Protein AF-A0A7C9CLM0-F1 (afdb_monomer)

Mean predicted aligned error: 12.64 Å

Organism: Opuntia streptacantha (NCBI:txid393608)

pLDDT: mean 77.75, std 23.69, range [23.61, 95.56]

InterPro domains:
  IPR060613 Probable acyl-activating enzyme 17/18-like, SAM domain [PF27750] (31-99)
  IPR060614 Probable acyl-activating enzyme 17/18-like [PTHR44378] (30-161)

Sequence (175 aa):
SYSVLTSPPPPSHTERGGDSVGKKKKMVGNKSINELTMEDLIEAGLNLEEAKTLFKAVSDIVGLCGGHPPEVWREVVARRLLRPDQPYSLHQLIYYSIYSAWDSTLRGPPLYWFPSPYESRHTNLGRIMETHGPRLLGKPYKDPISSFSLFQKFSAHNPEVSAPNTCFIITWANG

Secondary structure (DSSP, 8-state):
-----PPPPPP----------------S----TTT--HHHHHHTT--HHHHHHHHHHHHHHHHHHTT-HHHHHHHHHHTT-S-TTS-HHHHHHHHHHHTTT--HHHH-S-S--PPPHHHHHHSHHHHHHHHHHHHHH-TT---TTTTHHHHHHHHHH-HHHH-SSS-SSSGGG--

Nearest PDB structures (foldseek):
  7ohp-assembly1_b  TM=2.864E-01  e=8.485E+00  Saccharomyces cerevisiae S288C

Structure (mmCIF, N/CA/C/O backbone):
data_AF-A0A7C9CLM0-F1
#
_entry.id   AF-A0A7C9CLM0-F1
#
loop_
_atom_site.group_PDB
_atom_site.id
_atom_site.type_symbol
_atom_site.label_atom_id
_atom_site.label_alt_id
_atom_site.label_comp_id
_atom_site.label_asym_id
_atom_site.label_entity_id
_atom_site.label_seq_id
_atom_site.pdbx_PDB_ins_code
_atom_site.Cartn_x
_atom_site.Cartn_y
_atom_site.Cartn_z
_atom_site.occupancy
_atom_site.B_iso_or_equiv
_atom_site.auth_seq_id
_atom_site.auth_comp_id
_atom_site.auth_asym_id
_atom_site.auth_atom_id
_atom_site.pdbx_PDB_model_num
ATOM 1 N N . SER A 1 1 ? 37.087 -37.136 13.443 1.00 34.03 1 SER A N 1
ATOM 2 C CA . SER A 1 1 ? 37.636 -35.771 13.472 1.00 34.03 1 SER A CA 1
ATOM 3 C C . SER A 1 1 ? 36.864 -34.889 12.516 1.00 34.03 1 SER A C 1
ATOM 5 O O . SER A 1 1 ? 36.698 -35.300 11.379 1.00 34.03 1 SER A O 1
ATOM 7 N N . TYR A 1 2 ? 36.340 -33.785 13.063 1.00 23.61 2 TYR A N 1
ATOM 8 C CA . TYR A 1 2 ? 35.959 -32.470 12.506 1.00 23.61 2 TYR A CA 1
ATOM 9 C C . TYR A 1 2 ? 35.966 -32.299 10.964 1.00 23.61 2 TYR A C 1
ATOM 11 O O . TYR A 1 2 ? 36.877 -32.763 10.295 1.00 23.61 2 TYR A O 1
ATOM 19 N N . SER A 1 3 ? 35.003 -31.616 10.332 1.00 33.19 3 SER A N 1
ATOM 20 C CA . SER A 1 3 ? 34.541 -30.269 10.701 1.00 33.19 3 SER A CA 1
ATOM 21 C C . SER A 1 3 ? 33.150 -29.932 10.144 1.00 33.19 3 SER A C 1
ATOM 23 O O . SER A 1 3 ? 32.865 -30.148 8.970 1.00 33.19 3 SER A O 1
ATOM 25 N N . VAL A 1 4 ? 32.319 -29.334 10.999 1.00 35.56 4 VAL A N 1
ATOM 26 C CA . VAL A 1 4 ? 31.095 -28.605 10.644 1.00 35.56 4 VAL A CA 1
ATOM 27 C C . VAL A 1 4 ? 31.512 -27.288 9.985 1.00 35.56 4 VAL A C 1
ATOM 29 O O . VAL A 1 4 ? 32.240 -26.504 10.591 1.00 35.56 4 VAL A O 1
ATOM 32 N N . LEU A 1 5 ? 31.082 -27.051 8.745 1.00 34.41 5 LEU A N 1
ATOM 33 C CA . LEU A 1 5 ? 31.259 -25.771 8.058 1.00 34.41 5 LEU A CA 1
ATOM 34 C C . LEU A 1 5 ? 30.336 -24.734 8.709 1.00 34.41 5 LEU A C 1
ATOM 36 O O . LEU A 1 5 ? 29.135 -24.707 8.453 1.00 34.41 5 LEU A O 1
ATOM 40 N N . THR A 1 6 ? 30.890 -23.900 9.583 1.00 37.84 6 THR A N 1
ATOM 41 C CA . THR A 1 6 ? 30.206 -22.715 10.103 1.00 37.84 6 THR A CA 1
ATOM 42 C C . THR A 1 6 ? 30.288 -21.600 9.068 1.00 37.84 6 THR A C 1
ATOM 44 O O . THR A 1 6 ? 31.385 -21.180 8.698 1.00 37.84 6 THR A O 1
ATOM 47 N N . SER A 1 7 ? 29.135 -21.120 8.606 1.00 36.78 7 SER A N 1
ATOM 48 C CA . SER A 1 7 ? 29.035 -19.936 7.751 1.00 36.78 7 SER A CA 1
ATOM 49 C C . SER A 1 7 ? 29.647 -18.705 8.437 1.00 36.78 7 SER A C 1
ATOM 51 O O . SER A 1 7 ? 29.472 -18.540 9.648 1.00 36.78 7 SER A O 1
ATOM 53 N N . PRO A 1 8 ? 30.342 -17.823 7.699 1.00 40.53 8 PRO A N 1
ATOM 54 C CA . PRO A 1 8 ? 30.880 -16.594 8.265 1.00 40.53 8 PRO A CA 1
ATOM 55 C C . PRO A 1 8 ? 29.749 -15.607 8.619 1.00 40.53 8 PRO A C 1
ATOM 57 O O . PRO A 1 8 ? 28.731 -15.567 7.920 1.00 40.53 8 PRO A O 1
ATOM 60 N N . PRO A 1 9 ? 29.908 -14.800 9.684 1.00 41.97 9 PRO A N 1
ATOM 61 C CA . PRO A 1 9 ? 28.945 -13.764 10.037 1.00 41.97 9 PRO A CA 1
ATOM 62 C C . PRO A 1 9 ? 28.923 -12.638 8.985 1.00 41.97 9 PRO A C 1
ATOM 64 O O . PRO A 1 9 ? 29.940 -12.384 8.332 1.00 41.97 9 PRO A O 1
ATOM 67 N N . PRO A 1 10 ? 27.780 -11.946 8.818 1.00 39.91 10 PRO A N 1
ATOM 68 C CA . PRO A 1 10 ? 27.652 -10.857 7.857 1.00 39.91 10 PRO A CA 1
ATOM 69 C C . PRO A 1 10 ? 28.567 -9.673 8.221 1.00 39.91 10 PRO A C 1
ATOM 71 O O . PRO A 1 10 ? 28.786 -9.405 9.406 1.00 39.91 10 PRO A O 1
ATOM 74 N N . PRO A 1 11 ? 29.103 -8.949 7.222 1.00 35.28 11 PRO A N 1
ATOM 75 C CA . PRO A 1 11 ? 30.023 -7.844 7.455 1.00 35.28 11 PRO A CA 1
ATOM 76 C C . PRO A 1 11 ? 29.337 -6.672 8.167 1.00 35.28 11 PRO A C 1
ATOM 78 O O . PRO A 1 11 ? 28.232 -6.254 7.821 1.00 35.28 11 PRO A O 1
ATOM 81 N N . SER A 1 12 ? 30.034 -6.117 9.158 1.00 33.91 12 SER A N 1
ATOM 82 C CA . SER A 1 12 ? 29.667 -4.893 9.861 1.00 33.91 12 SER A CA 1
ATOM 83 C C . SER A 1 12 ? 29.811 -3.682 8.935 1.00 33.91 12 SER A C 1
ATOM 85 O O . SER A 1 12 ? 30.908 -3.312 8.514 1.00 33.91 12 SER A O 1
ATOM 87 N N . HIS A 1 13 ? 28.690 -3.038 8.612 1.00 34.22 13 HIS A N 1
ATOM 88 C CA . HIS A 1 13 ? 28.691 -1.796 7.848 1.00 34.22 13 HIS A CA 1
ATOM 89 C C . HIS A 1 13 ? 29.208 -0.644 8.718 1.00 34.22 13 HIS A C 1
ATOM 91 O O . HIS A 1 13 ? 28.510 -0.121 9.581 1.00 34.22 13 HIS A O 1
ATOM 97 N N . THR A 1 14 ? 30.454 -0.245 8.471 1.00 29.94 14 THR A N 1
ATOM 98 C CA . THR A 1 14 ? 30.964 1.082 8.819 1.00 29.94 14 THR A CA 1
ATOM 99 C C . THR A 1 14 ? 30.450 2.064 7.767 1.00 29.94 14 THR A C 1
ATOM 101 O O . THR A 1 14 ? 30.875 2.031 6.612 1.00 29.94 14 THR A O 1
ATOM 104 N N . GLU A 1 15 ? 29.499 2.915 8.151 1.00 28.53 15 GLU A N 1
ATOM 105 C CA . GLU A 1 15 ? 29.009 4.009 7.313 1.00 28.53 15 GLU A CA 1
ATOM 106 C C . GLU A 1 15 ? 30.138 5.019 7.071 1.00 28.53 15 GLU A C 1
ATOM 108 O O . GLU A 1 15 ? 30.668 5.633 7.997 1.00 28.53 15 GLU A O 1
ATOM 113 N N . ARG A 1 16 ? 30.523 5.187 5.803 1.00 28.77 16 ARG A N 1
ATOM 114 C CA . ARG A 1 16 ? 31.371 6.286 5.341 1.00 28.77 16 ARG A CA 1
ATOM 115 C C . ARG A 1 16 ? 30.484 7.214 4.521 1.00 28.77 16 ARG A C 1
ATOM 117 O O . ARG A 1 16 ? 29.888 6.786 3.536 1.00 28.77 16 ARG A O 1
ATOM 124 N N . GLY A 1 17 ? 30.362 8.448 5.003 1.00 29.42 17 GLY A N 1
ATOM 125 C CA . GLY A 1 17 ? 29.445 9.459 4.497 1.00 29.42 17 GLY A CA 1
ATOM 126 C C . GLY A 1 17 ? 29.641 9.798 3.022 1.00 29.42 17 GLY A C 1
ATOM 127 O O . GLY A 1 17 ? 30.760 9.889 2.519 1.00 29.42 17 GLY A O 1
ATOM 128 N N . GLY A 1 18 ? 28.510 10.022 2.363 1.00 28.55 18 GLY A N 1
ATOM 129 C CA . GLY A 1 18 ? 28.398 10.632 1.051 1.00 28.55 18 GLY A CA 1
ATOM 130 C C . GLY A 1 18 ? 27.072 11.374 1.003 1.00 28.55 18 GLY A C 1
ATOM 131 O O . GLY A 1 18 ? 26.015 10.755 0.901 1.00 28.55 18 GLY A O 1
ATOM 132 N N . ASP A 1 19 ? 27.142 12.696 1.144 1.00 33.06 19 ASP A N 1
ATOM 133 C CA . ASP A 1 19 ? 26.005 13.599 1.048 1.00 33.06 19 ASP A CA 1
ATOM 134 C C . ASP A 1 19 ? 25.324 13.460 -0.314 1.00 33.06 19 ASP A C 1
ATOM 136 O O . ASP A 1 19 ? 25.902 13.681 -1.377 1.00 33.06 19 ASP A O 1
ATOM 140 N N . SER A 1 20 ? 24.047 13.111 -0.278 1.00 34.03 20 SER A N 1
ATOM 141 C CA . SER A 1 20 ? 23.125 13.316 -1.383 1.00 34.03 20 SER A CA 1
ATOM 142 C C . SER A 1 20 ? 21.787 13.681 -0.773 1.00 34.03 20 SER A C 1
ATOM 144 O O . SER A 1 20 ? 21.032 12.829 -0.303 1.00 34.03 20 SER A O 1
ATOM 146 N N . VAL A 1 21 ? 21.518 14.987 -0.756 1.00 36.25 21 VAL A N 1
ATOM 147 C CA . VAL A 1 21 ? 20.231 15.591 -0.406 1.00 36.25 21 VAL A CA 1
ATOM 148 C C . VAL A 1 21 ? 19.216 15.202 -1.486 1.00 36.25 21 VAL A C 1
ATOM 150 O O . VAL A 1 21 ? 18.835 15.976 -2.358 1.00 36.25 21 VAL A O 1
ATOM 153 N N . GLY A 1 2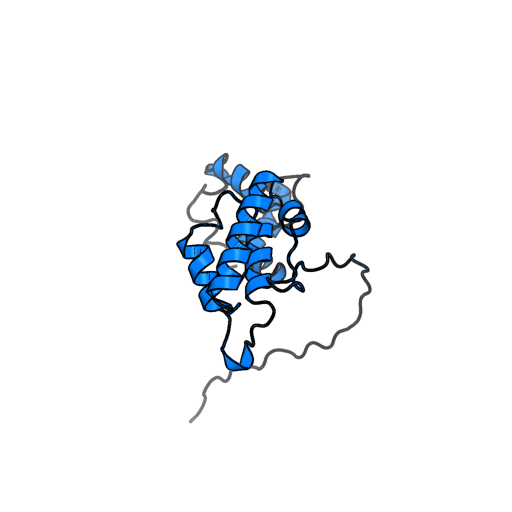2 ? 18.788 1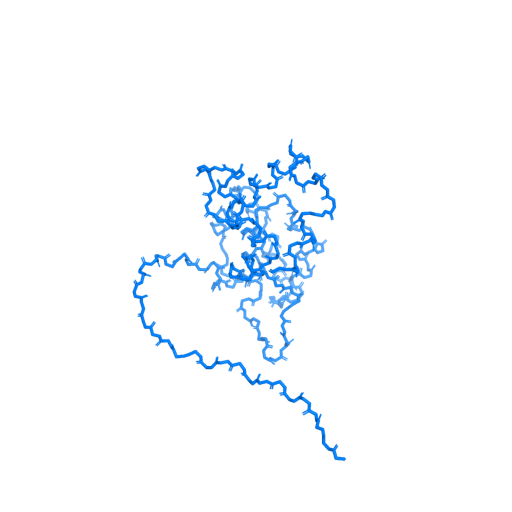3.944 -1.451 1.00 30.42 22 GLY A N 1
ATOM 154 C CA . GLY A 1 22 ? 17.556 13.492 -2.067 1.00 30.42 22 GLY A CA 1
ATOM 155 C C . GLY A 1 22 ? 16.430 13.832 -1.106 1.00 30.42 22 GLY A C 1
ATOM 156 O O . GLY A 1 22 ? 16.401 13.325 0.015 1.00 30.42 22 GLY A O 1
ATOM 157 N N . LYS A 1 23 ? 15.511 14.710 -1.522 1.00 28.25 23 LYS A N 1
ATOM 158 C CA . LYS A 1 23 ? 14.246 14.957 -0.816 1.00 28.25 23 LYS A CA 1
ATOM 159 C C . LYS A 1 23 ? 13.653 13.607 -0.402 1.00 28.25 23 LYS A C 1
ATOM 161 O O . LYS A 1 23 ? 13.213 12.845 -1.262 1.00 28.25 23 LYS A O 1
ATOM 166 N N . LYS A 1 24 ? 13.658 13.307 0.902 1.00 27.27 24 LYS A N 1
ATOM 167 C CA . LYS A 1 24 ? 12.980 12.134 1.458 1.00 27.27 24 LYS A CA 1
ATOM 168 C C . LYS A 1 24 ? 11.515 12.249 1.057 1.00 27.27 24 LYS A C 1
ATOM 170 O O . LYS A 1 24 ? 10.790 13.084 1.594 1.00 27.27 24 LYS A O 1
ATOM 175 N N . LYS A 1 25 ? 11.082 11.447 0.083 1.00 37.25 25 LYS A N 1
ATOM 176 C CA . LYS A 1 25 ? 9.660 11.236 -0.171 1.00 37.25 25 LYS A CA 1
ATOM 177 C C . LYS A 1 25 ? 9.126 10.617 1.118 1.00 37.25 25 LYS A C 1
ATOM 179 O O . LYS A 1 25 ? 9.502 9.499 1.459 1.00 37.25 25 LYS A O 1
ATOM 184 N N . LYS A 1 26 ? 8.407 11.423 1.901 1.00 32.53 26 LYS A N 1
ATOM 185 C CA . LYS A 1 26 ? 7.866 11.062 3.212 1.00 32.53 26 LYS A CA 1
ATOM 186 C C . LYS A 1 26 ? 7.131 9.735 3.038 1.00 32.53 26 LYS A C 1
ATOM 188 O O . LYS A 1 26 ? 6.209 9.662 2.230 1.00 32.53 26 LYS A O 1
ATOM 193 N N . MET A 1 27 ? 7.594 8.681 3.712 1.00 40.66 27 MET A N 1
ATOM 194 C CA . MET A 1 27 ? 6.829 7.441 3.762 1.00 40.66 27 MET A CA 1
ATOM 195 C C . MET A 1 27 ? 5.467 7.793 4.362 1.00 40.66 27 MET A C 1
ATOM 197 O O . MET A 1 27 ? 5.385 8.351 5.456 1.00 40.66 27 MET A O 1
ATOM 201 N N . VAL A 1 28 ? 4.416 7.547 3.587 1.00 50.41 28 VAL A N 1
ATOM 202 C CA . VAL A 1 28 ? 3.020 7.625 4.012 1.00 50.41 28 VAL A CA 1
ATOM 203 C C . VAL A 1 28 ? 2.827 6.500 5.029 1.00 50.41 28 VAL A C 1
ATOM 205 O O . VAL A 1 28 ? 2.550 5.369 4.652 1.00 50.41 28 VAL A O 1
ATOM 208 N N . GLY A 1 29 ? 3.136 6.755 6.300 1.00 52.75 29 GLY A N 1
ATOM 209 C CA . GLY A 1 29 ? 3.242 5.659 7.268 1.00 52.75 29 GLY A CA 1
ATOM 210 C C . GLY A 1 29 ? 3.304 6.055 8.736 1.00 52.75 29 GLY A C 1
ATOM 211 O O . GLY A 1 29 ? 3.857 5.296 9.517 1.00 52.75 29 GLY A O 1
ATOM 212 N N . ASN A 1 30 ? 2.754 7.212 9.122 1.00 64.81 30 ASN A N 1
ATOM 213 C CA . ASN A 1 30 ? 2.693 7.609 10.538 1.00 64.81 30 ASN A CA 1
ATOM 214 C C . ASN A 1 30 ? 1.271 7.835 11.065 1.00 64.81 30 ASN A C 1
ATOM 216 O O . ASN A 1 30 ? 1.124 8.142 12.241 1.00 64.81 30 ASN A O 1
ATOM 220 N N . LYS A 1 31 ? 0.239 7.735 10.221 1.00 85.50 31 LYS A N 1
ATOM 221 C CA . LYS A 1 31 ? -1.144 7.959 10.652 1.00 85.50 31 LYS A CA 1
ATOM 222 C C . LYS A 1 31 ? -1.774 6.639 11.041 1.00 85.50 31 LYS A C 1
ATOM 224 O O . LYS A 1 31 ? -1.798 5.714 10.226 1.00 85.50 31 LYS A O 1
ATOM 229 N N . SER A 1 32 ? -2.297 6.568 12.255 1.00 90.12 32 SER A N 1
ATOM 230 C CA . SER A 1 32 ? -3.173 5.473 12.653 1.00 90.12 32 SER A CA 1
ATOM 231 C C . SER A 1 32 ? -4.483 5.511 11.872 1.00 90.12 32 SER A C 1
ATOM 233 O O . SER A 1 32 ? -4.876 6.543 11.329 1.00 90.12 32 SER A O 1
ATOM 235 N N . ILE A 1 33 ? -5.192 4.385 11.837 1.00 90.00 33 ILE A N 1
ATOM 236 C CA . ILE A 1 33 ? -6.505 4.275 11.188 1.00 90.00 33 ILE A CA 1
ATOM 237 C C . ILE A 1 33 ? -7.524 5.306 11.710 1.00 90.00 33 ILE A C 1
ATOM 239 O O . ILE A 1 33 ? -8.416 5.704 10.970 1.00 90.00 33 ILE A O 1
ATOM 243 N N . ASN A 1 34 ? -7.357 5.780 12.951 1.00 88.56 34 ASN A N 1
ATOM 244 C CA . ASN A 1 34 ? -8.205 6.802 13.573 1.00 88.56 34 ASN A CA 1
ATOM 245 C C . ASN A 1 34 ? -7.855 8.236 13.142 1.00 88.56 34 ASN A C 1
ATOM 247 O O . ASN A 1 34 ? -8.660 9.143 13.321 1.00 88.56 34 ASN A O 1
ATOM 251 N N . GLU A 1 35 ? -6.654 8.450 12.606 1.00 90.94 35 GLU A N 1
ATOM 252 C CA . GLU A 1 35 ? -6.143 9.758 12.171 1.00 90.94 35 GLU A CA 1
ATOM 253 C C . GLU A 1 35 ? -6.207 9.937 10.650 1.00 90.94 35 GLU A C 1
ATOM 255 O O . GLU A 1 35 ? -5.799 10.980 10.132 1.00 90.94 35 GLU A O 1
ATOM 260 N N . LEU A 1 36 ? -6.669 8.916 9.923 1.00 90.69 36 LEU A N 1
ATOM 261 C CA . LEU A 1 36 ? -6.896 9.027 8.491 1.00 90.69 36 LEU A CA 1
ATOM 262 C C . LEU A 1 36 ? -7.984 10.055 8.209 1.00 90.69 36 LEU A C 1
ATOM 264 O O . LEU A 1 36 ? -9.000 10.109 8.900 1.00 90.69 36 LEU A O 1
ATOM 268 N N . THR A 1 37 ? -7.786 10.842 7.158 1.00 93.19 37 THR A N 1
ATOM 269 C CA . THR A 1 37 ? -8.793 11.780 6.658 1.00 93.19 37 THR A CA 1
ATOM 270 C C . THR A 1 37 ? -9.204 11.430 5.230 1.00 93.19 37 THR A C 1
ATOM 272 O O . THR A 1 37 ? -8.581 10.600 4.563 1.00 93.19 37 THR A O 1
ATOM 275 N N . MET A 1 38 ? -10.273 12.059 4.732 1.00 93.69 38 MET A N 1
ATOM 276 C CA . MET A 1 38 ? -10.694 11.874 3.338 1.00 93.69 38 MET A CA 1
ATOM 277 C C . MET A 1 38 ? -9.630 12.374 2.355 1.00 93.69 38 MET A C 1
ATOM 279 O O . MET A 1 38 ? -9.458 11.788 1.288 1.00 93.69 38 MET A O 1
ATOM 283 N N . GLU A 1 39 ? -8.889 13.420 2.718 1.00 94.06 39 GLU A N 1
ATOM 284 C CA . GLU A 1 39 ? -7.812 13.986 1.905 1.00 94.06 39 GLU A CA 1
ATOM 285 C C . GLU A 1 39 ? -6.683 12.976 1.689 1.00 94.06 39 GLU A C 1
ATOM 287 O O . GLU A 1 39 ? -6.182 12.878 0.573 1.00 94.06 39 GLU A O 1
ATOM 292 N N . ASP A 1 40 ? -6.344 12.167 2.701 1.00 94.19 40 ASP A N 1
ATOM 293 C CA . ASP A 1 40 ? -5.340 11.102 2.563 1.00 94.19 40 ASP A CA 1
ATOM 294 C C . ASP A 1 40 ? -5.769 10.051 1.527 1.00 94.19 40 ASP A C 1
ATOM 296 O O . ASP A 1 40 ? -4.953 9.563 0.745 1.00 94.19 40 ASP A O 1
ATOM 300 N N . LEU A 1 41 ? -7.063 9.712 1.491 1.00 94.25 41 LEU A N 1
ATOM 301 C CA . LEU A 1 41 ? -7.619 8.757 0.527 1.00 94.25 41 LEU A CA 1
ATOM 302 C C . LEU A 1 41 ? -7.639 9.327 -0.897 1.00 94.25 41 LEU A C 1
ATOM 304 O O . LEU A 1 41 ? -7.370 8.603 -1.858 1.00 94.25 41 LEU A O 1
ATOM 308 N N . ILE A 1 42 ? -7.933 10.622 -1.033 1.00 95.25 42 ILE A N 1
ATOM 309 C CA . ILE A 1 42 ? -7.887 11.328 -2.319 1.00 95.25 42 ILE A CA 1
ATOM 310 C C . ILE A 1 42 ? -6.439 11.423 -2.815 1.00 95.25 42 ILE A C 1
ATOM 312 O O . ILE A 1 42 ? -6.168 11.119 -3.976 1.00 95.25 42 ILE A O 1
ATOM 316 N N . GLU A 1 43 ? -5.486 11.762 -1.942 1.00 94.19 43 GLU A N 1
ATOM 317 C CA . GLU A 1 43 ? -4.054 11.779 -2.270 1.00 94.19 43 GLU A CA 1
ATOM 318 C C . GLU A 1 43 ? -3.541 10.380 -2.645 1.00 94.19 43 GLU A C 1
ATOM 320 O O . GLU A 1 43 ? -2.698 10.237 -3.534 1.00 94.19 43 GLU A O 1
ATOM 325 N N . ALA A 1 44 ? -4.102 9.329 -2.040 1.00 93.25 44 ALA A N 1
ATOM 326 C CA . ALA A 1 44 ? -3.817 7.946 -2.404 1.00 93.25 44 ALA A CA 1
ATOM 327 C C . ALA A 1 44 ? -4.397 7.525 -3.768 1.00 93.25 44 ALA A C 1
ATOM 329 O O . ALA A 1 44 ? -4.076 6.427 -4.235 1.00 93.25 44 ALA A O 1
ATOM 330 N N . GLY A 1 45 ? -5.183 8.387 -4.422 1.00 92.31 45 GLY A N 1
ATOM 331 C CA . GLY A 1 45 ? -5.642 8.235 -5.802 1.00 92.31 45 GLY A CA 1
ATOM 332 C C . GLY A 1 45 ? -7.124 7.899 -5.964 1.00 92.31 45 GLY A C 1
ATOM 333 O O . GLY A 1 45 ? -7.524 7.531 -7.068 1.00 92.31 45 GLY A O 1
ATOM 334 N N . LEU A 1 46 ? -7.936 8.003 -4.907 1.00 94.38 46 LEU A N 1
ATOM 335 C CA . LEU A 1 46 ? -9.390 7.880 -5.028 1.00 94.38 46 LEU A CA 1
ATOM 336 C C . LEU A 1 46 ? -10.040 9.188 -5.480 1.00 94.38 46 LEU A C 1
ATOM 338 O O . LEU A 1 46 ? -9.568 10.285 -5.183 1.00 94.38 46 LEU A O 1
ATOM 342 N N . ASN A 1 47 ? -11.182 9.072 -6.155 1.00 95.06 47 ASN A N 1
ATOM 343 C CA . ASN A 1 47 ? -12.057 10.223 -6.349 1.00 95.06 47 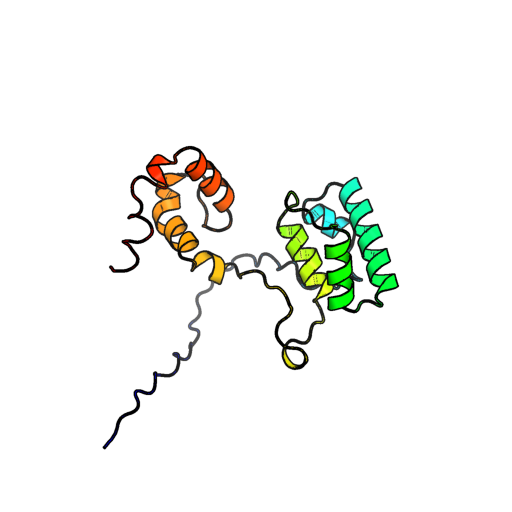ASN A CA 1
ATOM 344 C C . ASN A 1 47 ? -12.857 10.530 -5.069 1.00 95.06 47 ASN A C 1
ATOM 346 O O . ASN A 1 47 ? -12.918 9.722 -4.144 1.00 95.06 47 ASN A O 1
ATOM 350 N N . LEU A 1 48 ? -13.493 11.701 -5.028 1.00 94.81 48 LEU A N 1
ATOM 351 C CA . LEU A 1 48 ? -14.191 12.192 -3.840 1.00 94.81 48 LEU A CA 1
ATOM 352 C C . LEU A 1 48 ? -15.301 11.248 -3.338 1.00 94.81 48 LEU A C 1
ATOM 354 O O . LEU A 1 48 ? -15.432 11.050 -2.133 1.00 94.81 48 LEU A O 1
ATOM 358 N N . GLU A 1 49 ? -16.098 10.664 -4.233 1.00 95.06 49 GLU A N 1
ATOM 359 C CA . GLU A 1 49 ? -17.227 9.806 -3.846 1.00 95.06 49 GLU A CA 1
ATOM 360 C C . GLU A 1 49 ? -16.764 8.423 -3.376 1.00 95.06 49 GLU A C 1
ATOM 362 O O . GLU A 1 49 ? -17.270 7.889 -2.381 1.00 95.06 49 GLU A O 1
ATOM 367 N N . GLU A 1 50 ? -15.744 7.865 -4.030 1.00 94.50 50 GLU A N 1
ATOM 368 C CA . GLU A 1 50 ? -15.088 6.638 -3.573 1.00 94.50 50 GLU A CA 1
ATOM 369 C C . GLU A 1 50 ? -14.410 6.841 -2.215 1.00 94.50 50 GLU A C 1
ATOM 371 O O . GLU A 1 50 ? -14.583 6.012 -1.320 1.00 94.50 50 GLU A O 1
ATOM 376 N N . ALA A 1 51 ? -13.701 7.959 -2.032 1.00 95.44 51 ALA A N 1
ATOM 377 C CA . ALA A 1 51 ? -13.047 8.306 -0.775 1.00 95.44 51 ALA A CA 1
ATOM 378 C C . ALA A 1 51 ? -14.060 8.430 0.370 1.00 95.44 51 ALA A C 1
ATOM 380 O O . ALA A 1 51 ? -13.858 7.825 1.419 1.00 95.44 51 ALA A O 1
ATOM 381 N N . LYS A 1 52 ? -15.186 9.129 0.165 1.00 95.38 52 LYS A N 1
ATOM 382 C CA . LYS A 1 52 ? -16.272 9.229 1.159 1.00 95.38 52 LYS A CA 1
ATOM 383 C C . LYS A 1 52 ? -16.839 7.862 1.538 1.00 95.38 52 LYS A C 1
ATOM 385 O O . LYS A 1 52 ? -17.020 7.572 2.720 1.00 95.38 52 LYS A O 1
ATOM 390 N N . THR A 1 53 ? -17.125 7.030 0.536 1.00 95.44 53 THR A N 1
ATOM 391 C CA . THR A 1 53 ? -17.718 5.701 0.741 1.00 95.44 53 THR A CA 1
ATOM 392 C C . THR A 1 53 ? -16.774 4.799 1.529 1.00 95.44 53 THR A C 1
ATOM 394 O O . THR A 1 53 ? -17.187 4.175 2.508 1.00 95.44 53 THR A O 1
ATOM 397 N N . LEU A 1 54 ? -15.497 4.767 1.138 1.00 94.81 54 LEU A N 1
ATOM 398 C CA . LEU A 1 54 ? -14.478 3.976 1.816 1.00 94.81 54 LEU A CA 1
ATOM 399 C C . LEU A 1 54 ? -14.219 4.492 3.234 1.00 94.81 54 LEU A C 1
ATOM 401 O O . LEU A 1 54 ? -14.182 3.690 4.163 1.00 94.81 54 LEU A O 1
ATOM 405 N N . PHE A 1 55 ? -14.087 5.809 3.408 1.00 95.38 55 PHE A N 1
ATOM 406 C CA . PHE A 1 55 ? -13.850 6.434 4.707 1.00 95.38 55 PHE A CA 1
ATOM 407 C C . PHE A 1 55 ? -14.928 6.040 5.715 1.00 95.38 55 PHE A C 1
ATOM 409 O O . PHE A 1 55 ? -14.612 5.505 6.774 1.00 95.38 55 PHE A O 1
ATOM 416 N N . LYS A 1 56 ? -16.204 6.202 5.341 1.00 95.38 56 LYS A N 1
ATOM 417 C CA . LYS A 1 56 ? -17.335 5.812 6.187 1.00 95.38 56 LYS A CA 1
ATOM 418 C C . LYS A 1 56 ? -17.287 4.326 6.547 1.00 95.38 56 LYS A C 1
ATOM 420 O O . LYS A 1 56 ? -17.387 3.981 7.719 1.00 95.38 56 LYS A O 1
ATOM 425 N N . ALA A 1 57 ? -17.091 3.452 5.557 1.00 95.56 57 ALA A N 1
ATOM 426 C CA . ALA A 1 57 ? -17.045 2.011 5.790 1.00 95.56 57 ALA A CA 1
ATOM 427 C C . ALA A 1 57 ? -15.903 1.606 6.738 1.00 95.56 57 ALA A C 1
ATOM 429 O O . ALA A 1 57 ? -16.088 0.736 7.587 1.00 95.56 57 ALA A O 1
ATOM 430 N N . VAL A 1 58 ? -14.736 2.243 6.616 1.00 93.94 58 VAL A N 1
ATOM 431 C CA . VAL A 1 58 ? -13.591 2.011 7.504 1.00 93.94 58 VAL A CA 1
ATOM 432 C C . VAL A 1 58 ? -13.882 2.523 8.914 1.00 93.94 58 VAL A C 1
ATOM 434 O O . VAL A 1 58 ? -13.658 1.780 9.867 1.00 93.94 58 VAL A O 1
ATOM 437 N N . SER A 1 59 ? -14.435 3.729 9.072 1.00 93.44 59 SER A N 1
ATOM 438 C CA . SER A 1 59 ? -14.827 4.260 10.385 1.00 93.44 59 SER A CA 1
ATOM 439 C C . SER A 1 59 ? -15.845 3.359 11.092 1.00 93.44 59 SER A C 1
ATOM 441 O O . SER A 1 59 ? -15.688 3.074 12.279 1.00 93.44 59 SER A O 1
ATOM 443 N N . ASP A 1 60 ? -16.836 2.846 10.357 1.00 94.94 60 ASP A N 1
ATOM 444 C CA . ASP A 1 60 ? -17.843 1.922 10.888 1.00 94.94 60 ASP A CA 1
ATOM 445 C C . ASP A 1 60 ? -17.201 0.608 11.376 1.00 94.94 60 ASP A C 1
ATOM 447 O O . ASP A 1 60 ? -17.537 0.102 12.449 1.00 94.94 60 ASP A O 1
ATOM 451 N N . ILE A 1 61 ? -16.241 0.057 10.621 1.00 95.19 61 ILE A N 1
ATOM 452 C CA . ILE A 1 61 ? -15.500 -1.155 11.011 1.00 95.19 61 ILE A CA 1
ATOM 453 C C . ILE A 1 61 ? -14.638 -0.903 12.248 1.00 95.19 61 ILE A C 1
ATOM 455 O O . ILE A 1 61 ? -14.623 -1.730 13.158 1.00 95.19 61 ILE A O 1
ATOM 459 N N . VAL A 1 62 ? -13.919 0.219 12.303 1.00 93.69 62 VAL A N 1
ATOM 460 C CA . VAL A 1 62 ? -13.076 0.562 13.459 1.00 93.69 62 VAL A CA 1
ATOM 461 C C . VAL A 1 62 ? -13.934 0.682 14.718 1.00 93.69 62 VAL A C 1
ATOM 463 O O . VAL A 1 62 ? -13.560 0.120 15.749 1.00 93.69 62 VAL A O 1
ATOM 466 N N . GLY A 1 63 ? -15.106 1.319 14.618 1.00 92.50 63 GLY A N 1
ATOM 467 C CA . GLY A 1 63 ? -16.079 1.395 15.708 1.00 92.50 63 GLY A CA 1
ATOM 468 C C . GLY A 1 63 ? -16.590 0.022 16.159 1.00 92.50 63 GLY A C 1
ATOM 469 O O . GLY A 1 63 ? -16.688 -0.227 17.357 1.00 92.50 63 GLY A O 1
ATOM 470 N N . LEU A 1 64 ? -16.854 -0.894 15.219 1.00 91.88 64 LEU A N 1
ATOM 471 C CA . LEU A 1 64 ? -17.316 -2.256 15.513 1.00 91.88 64 LEU A CA 1
ATOM 472 C C . LEU A 1 64 ? -16.234 -3.131 16.167 1.00 91.88 64 LEU A C 1
ATOM 474 O O . LEU A 1 64 ? -16.519 -3.884 17.095 1.00 91.88 64 LEU A O 1
ATOM 478 N N . CYS A 1 65 ? -14.997 -3.053 15.677 1.00 90.50 65 CYS A N 1
ATOM 479 C CA . CYS A 1 65 ? -13.890 -3.922 16.085 1.00 90.50 65 CYS A CA 1
ATOM 480 C C . CYS A 1 65 ? -13.033 -3.342 17.222 1.00 90.50 65 CYS A C 1
ATOM 482 O O . CYS A 1 65 ? -11.998 -3.921 17.563 1.00 90.50 65 CYS A O 1
ATOM 484 N N . GLY A 1 66 ? -13.400 -2.178 17.768 1.00 85.62 66 GLY A N 1
ATOM 485 C CA . GLY A 1 66 ? -12.641 -1.497 18.822 1.00 85.62 66 GLY A CA 1
ATOM 486 C C . GLY A 1 66 ? -11.218 -1.105 18.408 1.00 85.62 66 GLY A C 1
ATOM 487 O O . GLY A 1 66 ? -10.337 -0.994 19.255 1.00 85.62 66 GLY A O 1
ATOM 488 N N . GLY A 1 67 ? -10.961 -0.955 17.105 1.00 81.81 67 GLY A N 1
ATOM 489 C CA . GLY A 1 67 ? -9.634 -0.627 16.577 1.00 81.81 67 GLY A CA 1
ATOM 490 C C . GLY A 1 67 ? -8.585 -1.745 16.668 1.00 81.81 67 GLY A C 1
ATOM 491 O O . GLY A 1 67 ? -7.405 -1.472 16.459 1.00 81.81 67 GLY A O 1
ATOM 492 N N . HIS A 1 68 ? -8.960 -2.999 16.957 1.00 88.44 68 HIS A N 1
ATOM 493 C CA . HIS A 1 68 ? -8.004 -4.112 16.959 1.00 88.44 68 HIS A CA 1
ATOM 494 C C . HIS A 1 68 ? -7.520 -4.443 15.531 1.00 88.44 68 HIS A C 1
ATOM 496 O O . HIS A 1 68 ? -8.333 -4.882 14.714 1.00 88.44 68 HIS A O 1
ATOM 502 N N . PRO A 1 69 ? -6.212 -4.315 15.212 1.00 91.06 69 PRO A N 1
ATOM 503 C CA . PRO A 1 69 ? -5.739 -4.370 13.825 1.00 91.06 69 PRO A CA 1
ATOM 504 C C . PRO A 1 69 ? -6.117 -5.639 13.041 1.00 91.06 69 PRO A C 1
ATOM 506 O O . PRO A 1 69 ? -6.613 -5.501 11.922 1.00 91.06 69 PRO A O 1
ATOM 509 N N . PRO A 1 70 ? -5.971 -6.867 13.588 1.00 91.50 70 PRO A N 1
ATOM 510 C CA . PRO A 1 70 ? -6.342 -8.080 12.853 1.00 91.50 70 PRO A CA 1
ATOM 511 C C . PRO A 1 70 ? -7.841 -8.176 12.556 1.00 91.50 70 PRO A C 1
ATOM 513 O O . PRO A 1 70 ? -8.225 -8.628 11.480 1.00 91.50 70 PRO A O 1
ATOM 516 N N . GLU A 1 71 ? -8.682 -7.729 13.489 1.0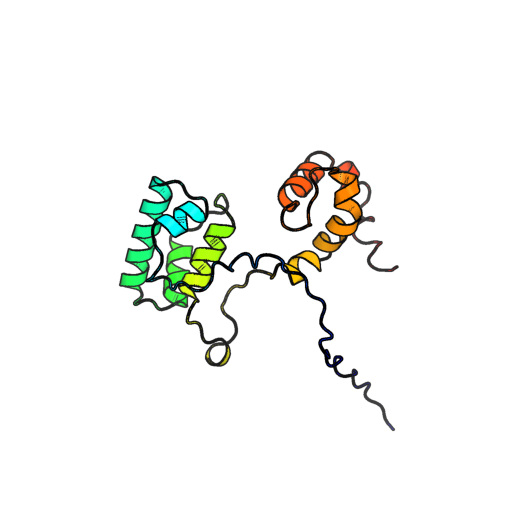0 93.00 71 GLU A N 1
ATOM 517 C CA . GLU A 1 71 ? -10.142 -7.759 13.360 1.00 93.00 71 GLU A CA 1
ATOM 518 C C . GLU A 1 71 ? -10.611 -6.734 12.322 1.00 93.00 71 GLU A C 1
ATOM 520 O O . GLU A 1 71 ? -11.375 -7.070 11.418 1.00 93.00 71 GLU A O 1
ATOM 525 N N . VAL A 1 72 ? -10.068 -5.513 12.394 1.00 94.00 72 VAL A N 1
ATOM 526 C CA . VAL A 1 72 ? -10.321 -4.447 11.415 1.00 94.00 72 VAL A CA 1
ATOM 527 C C . VAL A 1 72 ? -9.885 -4.890 10.019 1.00 94.00 72 VAL A C 1
ATOM 529 O O . VAL A 1 72 ? -10.664 -4.787 9.073 1.00 94.00 72 VAL A O 1
ATOM 532 N N . TRP A 1 73 ? -8.669 -5.427 9.872 1.00 93.25 73 TRP A N 1
ATOM 533 C CA . TRP A 1 73 ? -8.177 -5.916 8.582 1.00 93.25 73 TRP A CA 1
ATOM 534 C C . TRP A 1 73 ? -9.052 -7.043 8.027 1.00 93.25 73 TRP A C 1
ATOM 536 O O . TRP A 1 73 ? -9.404 -7.027 6.846 1.00 93.25 73 TRP A O 1
ATOM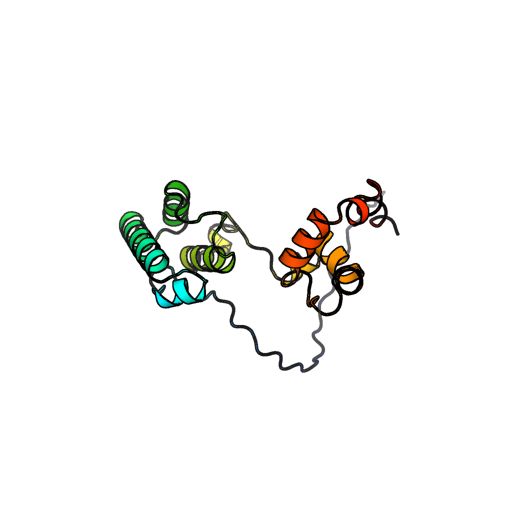 546 N N . ARG A 1 74 ? -9.460 -7.995 8.877 1.00 92.94 74 ARG A N 1
ATOM 547 C CA . ARG A 1 74 ? -10.349 -9.092 8.478 1.00 92.94 74 ARG A CA 1
ATOM 548 C C . ARG A 1 74 ? -11.677 -8.570 7.936 1.00 92.94 74 ARG A C 1
ATOM 550 O O . ARG A 1 74 ? -12.105 -9.031 6.883 1.00 92.94 74 ARG A O 1
ATOM 557 N N . GLU A 1 75 ? -12.298 -7.600 8.602 1.00 95.38 75 GLU A N 1
ATOM 558 C CA . GLU A 1 75 ? -13.553 -6.992 8.143 1.00 95.38 75 GLU A CA 1
ATOM 559 C C . GLU A 1 75 ? -13.387 -6.204 6.837 1.00 95.38 75 GLU A C 1
ATOM 561 O O . GLU A 1 75 ? -14.215 -6.327 5.933 1.00 95.38 75 GLU A O 1
ATOM 566 N N . VAL A 1 76 ? -12.297 -5.443 6.690 1.00 94.00 76 VAL A N 1
ATOM 567 C CA . VAL A 1 76 ? -11.980 -4.705 5.452 1.00 94.00 76 VAL A CA 1
ATOM 568 C C . VAL A 1 76 ? -11.880 -5.660 4.257 1.00 94.00 76 VAL A C 1
ATOM 570 O O . VAL A 1 76 ? -12.453 -5.393 3.195 1.00 94.00 76 VAL A O 1
ATOM 573 N N . VAL A 1 77 ? -11.194 -6.793 4.436 1.00 92.00 77 VAL A N 1
ATOM 574 C CA . VAL A 1 77 ? -11.040 -7.825 3.401 1.00 92.00 77 VAL A CA 1
ATOM 575 C C . VAL A 1 77 ? -12.356 -8.566 3.153 1.00 92.00 77 VAL A C 1
ATOM 577 O O . VAL A 1 77 ? -12.746 -8.739 1.998 1.00 92.00 77 VAL A O 1
ATOM 580 N N . ALA A 1 78 ? -13.077 -8.961 4.207 1.00 93.88 78 ALA A N 1
ATOM 581 C CA . ALA A 1 78 ? -14.346 -9.684 4.098 1.00 93.88 78 ALA A CA 1
ATOM 582 C C . ALA A 1 78 ? -15.404 -8.883 3.325 1.00 93.88 78 ALA A C 1
ATOM 5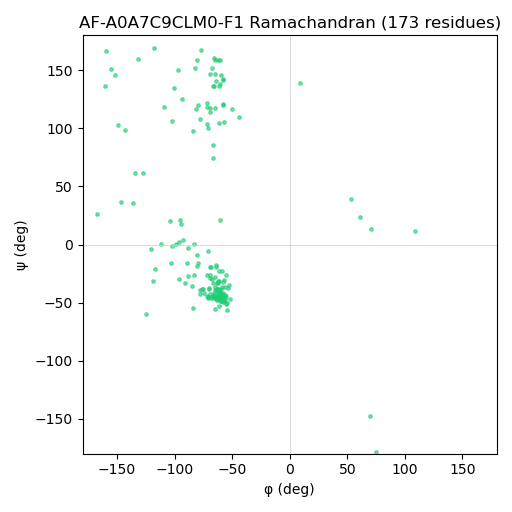84 O O . ALA A 1 78 ? -16.122 -9.436 2.491 1.00 93.88 78 ALA A O 1
ATOM 585 N N . ARG A 1 79 ? -15.447 -7.563 3.537 1.00 95.06 79 ARG A N 1
ATOM 586 C CA . ARG A 1 79 ? -16.348 -6.639 2.831 1.00 95.06 79 ARG A CA 1
ATOM 587 C C . ARG A 1 79 ? -15.827 -6.193 1.464 1.00 95.06 79 ARG A C 1
ATOM 589 O O . ARG A 1 79 ? -16.504 -5.425 0.788 1.00 95.06 79 ARG A O 1
ATOM 596 N N . ARG A 1 80 ? -14.651 -6.678 1.044 1.00 93.81 80 ARG A N 1
ATOM 597 C CA . ARG A 1 80 ? -14.014 -6.369 -0.249 1.00 93.81 80 ARG A CA 1
ATOM 598 C C . ARG A 1 80 ? -13.870 -4.865 -0.498 1.00 93.81 80 ARG A C 1
ATOM 600 O O . ARG A 1 80 ? -14.056 -4.398 -1.620 1.00 93.81 80 ARG A O 1
ATOM 607 N N . LEU A 1 81 ? -13.541 -4.109 0.551 1.00 94.19 81 LEU A N 1
ATOM 608 C CA . LEU A 1 81 ? -13.404 -2.651 0.455 1.00 94.19 81 LEU A CA 1
ATOM 609 C C . LEU A 1 81 ? -12.183 -2.230 -0.372 1.00 94.19 81 LEU A C 1
ATOM 611 O O . LEU A 1 81 ? -12.181 -1.153 -0.963 1.00 94.19 81 LEU A O 1
ATOM 615 N N . LEU A 1 82 ? -11.168 -3.094 -0.417 1.00 93.25 82 LEU A N 1
ATOM 616 C CA . LEU A 1 82 ? -9.959 -2.923 -1.211 1.00 93.25 82 LEU A CA 1
ATOM 617 C C . LEU A 1 82 ? -10.041 -3.799 -2.461 1.00 93.25 82 LEU A C 1
ATOM 619 O O . LEU A 1 82 ? -9.909 -5.023 -2.379 1.00 93.25 82 LEU A O 1
ATOM 623 N N . ARG A 1 83 ? -10.273 -3.176 -3.616 1.00 91.50 83 ARG A N 1
ATOM 624 C CA . ARG A 1 83 ? -10.436 -3.869 -4.898 1.00 91.50 83 ARG A CA 1
ATOM 625 C C . ARG A 1 83 ? -9.123 -3.884 -5.697 1.00 91.50 83 ARG A C 1
ATOM 627 O O . ARG A 1 83 ? -8.360 -2.932 -5.595 1.00 91.50 83 ARG A O 1
ATOM 634 N N . PRO A 1 84 ? -8.856 -4.907 -6.533 1.00 88.69 84 PRO A N 1
ATOM 635 C CA . PRO A 1 84 ? -7.605 -4.990 -7.299 1.00 88.69 84 PRO A CA 1
ATOM 636 C C . PRO A 1 84 ? -7.390 -3.882 -8.343 1.00 88.69 84 PRO A C 1
ATOM 638 O O . PRO A 1 84 ? -6.267 -3.692 -8.798 1.00 88.69 84 PRO A O 1
ATOM 641 N N . ASP A 1 85 ? -8.452 -3.189 -8.764 1.00 88.06 85 ASP A N 1
ATOM 642 C CA . ASP A 1 85 ? -8.411 -2.071 -9.716 1.00 88.06 85 ASP A CA 1
ATOM 643 C C . ASP A 1 85 ? -7.999 -0.739 -9.069 1.00 88.06 85 ASP A C 1
ATOM 645 O O . ASP A 1 85 ? -7.758 0.242 -9.773 1.00 88.06 85 ASP A O 1
ATOM 649 N N . GLN A 1 86 ? -7.912 -0.692 -7.738 1.00 90.75 86 GLN A N 1
ATOM 650 C CA . GLN A 1 86 ? -7.560 0.516 -7.005 1.00 90.75 86 GLN A CA 1
ATOM 651 C C . GLN A 1 86 ? -6.043 0.776 -6.990 1.00 90.75 86 GLN A C 1
ATOM 653 O O . GLN A 1 86 ? -5.230 -0.134 -7.182 1.00 90.75 86 GLN A O 1
ATOM 658 N N . PRO A 1 87 ? -5.621 2.033 -6.752 1.00 91.00 87 PRO A N 1
ATOM 659 C CA . PRO A 1 87 ? -4.207 2.380 -6.707 1.00 91.00 87 PRO A CA 1
ATOM 660 C C . PRO A 1 87 ? -3.455 1.637 -5.599 1.00 91.00 87 PRO A C 1
ATOM 662 O O . PRO A 1 87 ? -3.885 1.608 -4.448 1.00 91.00 87 PRO A O 1
ATOM 665 N N . TYR A 1 88 ? -2.262 1.126 -5.908 1.00 87.56 88 TYR A N 1
ATOM 666 C CA . TYR A 1 88 ? -1.390 0.454 -4.934 1.00 87.56 88 TYR A CA 1
ATOM 667 C C . TYR A 1 88 ? -1.114 1.299 -3.675 1.00 87.56 88 TYR A C 1
ATOM 669 O O . TYR A 1 88 ? -1.107 0.775 -2.562 1.00 87.56 88 TYR A O 1
ATOM 677 N N . SER A 1 89 ? -0.965 2.619 -3.836 1.00 90.38 89 SER A N 1
ATOM 678 C CA . SER A 1 89 ? -0.795 3.580 -2.738 1.00 90.38 89 SER A CA 1
ATOM 679 C C . SER A 1 89 ? -1.927 3.535 -1.712 1.00 90.38 89 SER A C 1
ATOM 681 O O . SER A 1 89 ? -1.661 3.668 -0.519 1.00 90.38 89 SER A O 1
ATOM 683 N N . LEU A 1 90 ? -3.168 3.304 -2.149 1.00 93.81 90 LEU A N 1
ATOM 684 C CA . LEU A 1 90 ? -4.325 3.177 -1.263 1.00 93.81 90 LEU A CA 1
ATOM 685 C C . LEU A 1 90 ? -4.228 1.920 -0.398 1.00 93.81 90 LEU A C 1
ATOM 687 O O . LEU A 1 90 ? -4.436 1.984 0.812 1.00 93.81 90 LEU A O 1
ATOM 691 N N . HIS A 1 91 ? -3.876 0.785 -1.006 1.00 92.56 91 HIS A N 1
ATOM 692 C CA . HIS A 1 91 ? -3.702 -0.471 -0.277 1.00 92.56 91 HIS A CA 1
ATOM 693 C C . HIS A 1 91 ? -2.612 -0.348 0.792 1.00 92.56 91 HIS A C 1
ATOM 695 O O . HIS A 1 91 ? -2.807 -0.805 1.918 1.00 92.56 91 HIS A O 1
ATOM 701 N N . GLN A 1 92 ? -1.492 0.301 0.457 1.00 91.62 92 GLN A N 1
ATOM 702 C CA . GLN A 1 92 ? -0.417 0.566 1.413 1.00 91.62 92 GLN A CA 1
ATOM 703 C C . GLN A 1 92 ? -0.884 1.476 2.551 1.00 91.62 92 GLN A C 1
ATOM 705 O O . GLN A 1 92 ? -0.656 1.140 3.712 1.00 91.62 92 GLN A O 1
ATOM 710 N N . LEU A 1 93 ? -1.558 2.586 2.228 1.00 93.44 93 LEU A N 1
ATOM 711 C CA . LEU A 1 93 ? -2.074 3.537 3.213 1.00 93.44 93 LEU A CA 1
ATOM 712 C C . LEU A 1 93 ? -2.968 2.835 4.241 1.00 93.44 93 LEU A C 1
ATOM 714 O O . LEU A 1 93 ? -2.679 2.875 5.432 1.00 93.44 93 LEU A O 1
ATOM 718 N N . ILE A 1 94 ? -4.013 2.140 3.783 1.00 93.44 94 ILE A N 1
ATOM 719 C CA . ILE A 1 94 ? -4.974 1.476 4.673 1.00 93.44 94 ILE A CA 1
ATOM 720 C C . ILE A 1 94 ? -4.286 0.417 5.535 1.00 93.44 94 ILE A C 1
ATOM 722 O O . ILE A 1 94 ? -4.501 0.369 6.746 1.00 93.44 94 ILE A O 1
ATOM 726 N N . TYR A 1 95 ? -3.430 -0.408 4.934 1.00 92.75 95 TYR A N 1
ATOM 727 C CA . TYR A 1 95 ? -2.725 -1.458 5.658 1.00 92.75 95 TYR A CA 1
ATOM 728 C C . TYR A 1 95 ? -1.822 -0.903 6.767 1.00 92.75 95 TYR A C 1
ATOM 730 O O . TYR A 1 95 ? -1.941 -1.310 7.925 1.00 92.75 95 TYR A O 1
ATOM 738 N N . TYR A 1 96 ? -0.943 0.048 6.436 1.00 91.69 96 TYR A N 1
ATOM 739 C CA . TYR A 1 96 ? -0.020 0.623 7.413 1.00 91.69 96 TYR A CA 1
ATOM 740 C C . TYR A 1 96 ? -0.739 1.450 8.474 1.00 91.69 96 TYR A C 1
ATOM 742 O O . TYR A 1 96 ? -0.284 1.477 9.612 1.00 91.69 96 TYR A O 1
ATOM 750 N N . SER A 1 97 ? -1.876 2.066 8.149 1.00 92.88 97 SER A N 1
ATOM 751 C CA . SER A 1 97 ? -2.692 2.764 9.141 1.00 92.88 97 SER A CA 1
ATOM 752 C C . SER A 1 97 ? -3.389 1.820 10.115 1.00 92.88 97 SER A C 1
ATOM 754 O O . SER A 1 97 ? -3.449 2.119 11.307 1.00 92.88 97 SER A O 1
ATOM 756 N N . ILE A 1 98 ? -3.876 0.664 9.655 1.00 92.62 98 ILE A N 1
ATOM 757 C CA . ILE A 1 98 ? -4.463 -0.358 10.536 1.00 92.62 98 ILE A CA 1
ATOM 758 C C . ILE A 1 98 ? -3.397 -0.938 11.471 1.00 92.62 98 ILE A C 1
ATOM 760 O O . ILE A 1 98 ? -3.633 -1.078 12.668 1.00 92.62 98 ILE A O 1
ATOM 764 N N . TYR A 1 99 ? -2.210 -1.235 10.944 1.00 91.25 99 TYR A N 1
ATOM 765 C CA . TYR A 1 99 ? -1.111 -1.835 11.702 1.00 91.25 99 TYR A CA 1
ATOM 766 C C . TYR A 1 99 ? -0.108 -0.811 12.260 1.00 91.25 99 TYR A C 1
ATOM 768 O O . TYR A 1 99 ? 0.993 -1.192 12.654 1.00 91.25 99 TYR A O 1
ATOM 776 N N . SER A 1 100 ? -0.466 0.475 12.349 1.00 90.69 100 SER A N 1
ATOM 777 C CA . SER A 1 100 ? 0.477 1.543 12.725 1.00 90.69 100 SER A CA 1
ATOM 778 C C . SER A 1 100 ? 1.066 1.368 14.129 1.00 90.69 100 SER A C 1
ATOM 780 O O . SER A 1 100 ? 2.205 1.748 14.378 1.00 90.69 100 SER A O 1
ATOM 782 N N . ALA A 1 101 ? 0.290 0.781 15.044 1.00 87.69 101 ALA A N 1
ATOM 783 C CA . ALA A 1 101 ? 0.681 0.486 16.422 1.00 87.69 101 ALA A CA 1
ATOM 784 C C . ALA A 1 101 ? 0.991 -1.009 16.645 1.00 87.69 101 ALA A C 1
ATOM 786 O O . ALA A 1 101 ? 0.920 -1.502 17.772 1.00 87.69 101 ALA A O 1
ATOM 787 N N . TRP A 1 102 ? 1.275 -1.765 15.579 1.00 89.81 102 TRP A N 1
ATOM 788 C CA . TRP A 1 102 ? 1.561 -3.193 15.688 1.00 89.81 102 TRP A CA 1
ATOM 789 C C . TRP A 1 102 ? 2.929 -3.448 16.322 1.00 89.81 102 TRP A C 1
ATOM 791 O O . TRP A 1 102 ? 3.971 -3.111 15.761 1.00 89.81 102 TRP A O 1
ATOM 801 N N . ASP A 1 103 ? 2.924 -4.117 17.472 1.00 88.56 103 ASP A N 1
ATOM 802 C CA . ASP A 1 103 ? 4.147 -4.567 18.123 1.00 88.56 103 ASP A CA 1
ATOM 803 C C . ASP A 1 103 ? 4.614 -5.905 17.539 1.00 88.56 103 ASP A C 1
ATOM 805 O O . ASP A 1 103 ? 4.147 -6.984 17.922 1.00 88.56 103 ASP A O 1
ATOM 809 N N . SER A 1 104 ? 5.567 -5.818 16.612 1.00 87.88 104 SER A N 1
ATOM 810 C CA . SER A 1 104 ? 6.160 -6.994 15.973 1.00 87.88 104 SER A CA 1
ATOM 811 C C . SER A 1 104 ? 7.032 -7.846 16.901 1.00 87.88 104 SER A C 1
ATOM 813 O O . SER A 1 104 ? 7.243 -9.024 16.616 1.00 87.88 104 SER A O 1
ATOM 815 N N . THR A 1 105 ? 7.506 -7.294 18.023 1.00 90.31 105 THR A N 1
ATOM 816 C CA . THR A 1 105 ? 8.340 -8.028 18.985 1.00 90.31 105 THR A CA 1
ATOM 817 C C . THR A 1 105 ? 7.502 -8.958 19.853 1.00 90.31 105 THR A C 1
ATOM 819 O O . THR A 1 105 ? 7.896 -10.095 20.101 1.00 90.31 105 THR A O 1
ATOM 822 N N . LEU A 1 106 ? 6.311 -8.504 20.252 1.00 91.56 106 LEU A N 1
ATOM 823 C CA . LEU A 1 106 ? 5.390 -9.273 21.085 1.00 91.56 106 LEU A CA 1
ATOM 824 C C . LEU A 1 106 ? 4.501 -10.218 20.267 1.00 91.56 106 LEU A C 1
ATOM 826 O O . LEU A 1 106 ? 4.152 -11.300 20.734 1.00 91.56 106 LEU A O 1
ATOM 830 N N . ARG A 1 107 ? 4.089 -9.801 19.064 1.00 86.69 107 ARG A N 1
ATOM 831 C CA . ARG A 1 107 ? 3.059 -10.496 18.268 1.00 86.69 107 ARG A CA 1
ATOM 832 C C . ARG A 1 107 ? 3.598 -11.151 16.999 1.00 86.69 107 ARG A C 1
ATOM 834 O O . ARG A 1 107 ? 2.826 -11.756 16.258 1.00 86.69 107 ARG A O 1
ATOM 841 N N . GLY A 1 108 ? 4.903 -11.041 16.756 1.00 87.69 108 GLY A N 1
ATOM 842 C CA . GLY A 1 108 ? 5.528 -11.468 15.511 1.00 87.69 108 GLY A CA 1
ATOM 843 C C . GLY A 1 108 ? 5.246 -10.508 14.347 1.00 87.69 108 GLY A C 1
ATOM 844 O O . GLY A 1 108 ? 4.592 -9.471 14.516 1.00 87.69 108 GLY A O 1
ATOM 845 N N . PRO A 1 109 ? 5.748 -10.822 13.142 1.00 84.50 109 PRO A N 1
ATOM 846 C CA . PRO A 1 109 ? 5.500 -9.996 11.969 1.00 84.50 109 PRO A CA 1
ATOM 847 C C . PRO A 1 109 ? 3.992 -9.911 11.686 1.00 84.50 109 PRO A C 1
ATOM 849 O O . PRO A 1 109 ? 3.259 -10.874 11.933 1.00 84.50 109 PRO A O 1
ATOM 852 N N . PRO A 1 110 ? 3.499 -8.771 11.181 1.00 82.69 110 PRO A N 1
ATOM 853 C CA . PRO A 1 110 ? 2.097 -8.658 10.820 1.00 82.69 110 PRO A CA 1
ATOM 854 C C . PRO A 1 110 ? 1.770 -9.607 9.653 1.00 82.69 110 PRO A C 1
ATOM 856 O O . PRO A 1 110 ? 2.653 -10.034 8.911 1.00 82.69 110 PRO A O 1
ATOM 859 N N . LEU A 1 111 ? 0.486 -9.948 9.496 1.00 76.00 111 LEU A N 1
ATOM 860 C CA . LEU A 1 111 ? 0.025 -11.001 8.572 1.00 76.00 111 LEU A CA 1
ATOM 861 C C . LEU A 1 111 ? 0.399 -10.763 7.104 1.00 76.00 111 LEU A C 1
ATOM 863 O O . LEU A 1 111 ? 0.414 -11.698 6.307 1.00 76.00 111 LEU A O 1
ATOM 867 N N . TYR A 1 112 ? 0.654 -9.512 6.740 1.00 79.88 112 TYR A N 1
ATOM 868 C CA . TYR A 1 112 ? 0.980 -9.110 5.387 1.00 79.88 112 TYR A CA 1
ATOM 869 C C . TYR A 1 112 ? 2.215 -8.205 5.390 1.00 79.88 112 TYR A C 1
ATOM 871 O O . TYR A 1 112 ? 2.584 -7.607 6.402 1.00 79.88 112 TYR A O 1
ATOM 879 N N . TRP A 1 113 ? 2.890 -8.078 4.256 1.00 80.75 113 TRP A N 1
ATOM 880 C CA . TRP A 1 113 ? 3.967 -7.108 4.135 1.00 80.75 113 TRP A CA 1
ATOM 881 C C . TRP A 1 113 ? 4.108 -6.662 2.682 1.00 80.75 113 TRP A C 1
ATOM 883 O O . TRP A 1 113 ? 3.872 -7.438 1.756 1.00 80.75 113 TRP A O 1
ATOM 893 N N . PHE A 1 114 ? 4.473 -5.397 2.488 1.00 85.94 114 PHE A N 1
ATOM 894 C CA . PHE A 1 114 ? 4.824 -4.874 1.174 1.00 85.94 114 PHE A CA 1
ATOM 895 C C . PHE A 1 114 ? 6.344 -4.812 1.051 1.00 85.94 114 PHE A C 1
ATOM 897 O O . PHE A 1 114 ? 6.981 -4.294 1.974 1.00 85.94 114 PHE A O 1
ATOM 904 N N . PRO A 1 115 ? 6.921 -5.262 -0.076 1.00 86.56 115 PRO A N 1
ATOM 905 C CA . PRO A 1 115 ? 8.354 -5.187 -0.280 1.00 86.56 115 PRO A CA 1
ATOM 906 C C . PRO A 1 115 ? 8.841 -3.747 -0.255 1.00 86.56 115 PRO A C 1
ATOM 908 O O . PRO A 1 115 ? 8.228 -2.852 -0.846 1.00 86.56 115 PRO A O 1
ATOM 911 N N . SER A 1 116 ? 9.978 -3.515 0.400 1.00 87.75 116 SER A N 1
ATOM 912 C CA . SER A 1 116 ? 10.625 -2.212 0.325 1.00 87.75 116 SER A CA 1
ATOM 913 C C . SER A 1 116 ? 11.044 -1.917 -1.121 1.00 87.75 116 SER A C 1
ATOM 915 O O . SER A 1 116 ? 11.242 -2.835 -1.930 1.00 87.75 116 SER A O 1
ATOM 917 N N . PRO A 1 117 ? 11.251 -0.640 -1.484 1.00 88.12 117 PRO A N 1
ATOM 918 C CA . PRO A 1 117 ? 11.824 -0.301 -2.782 1.00 88.12 117 PRO A CA 1
ATOM 919 C C . PRO A 1 117 ? 13.194 -0.950 -3.020 1.00 88.12 117 PRO A C 1
ATOM 921 O O . PRO A 1 117 ? 13.556 -1.256 -4.154 1.00 88.12 117 PRO A O 1
ATOM 924 N N . TYR A 1 118 ? 13.970 -1.167 -1.956 1.00 91.00 118 TYR A N 1
ATOM 925 C CA . TYR A 1 118 ? 15.232 -1.889 -2.048 1.00 91.00 118 TYR A CA 1
ATOM 926 C C . TYR A 1 118 ? 14.989 -3.343 -2.463 1.00 91.00 118 TYR A C 1
ATOM 928 O O . TYR A 1 118 ? 15.485 -3.758 -3.507 1.00 91.00 118 TYR A O 1
ATOM 936 N N . GLU A 1 119 ? 14.164 -4.083 -1.724 1.00 90.81 119 GLU A N 1
ATOM 937 C CA . GLU A 1 119 ? 13.877 -5.495 -2.012 1.00 90.81 119 GLU A CA 1
ATOM 938 C C . GLU A 1 119 ? 13.217 -5.675 -3.378 1.00 90.81 119 GLU A C 1
ATOM 940 O O . GLU A 1 119 ? 13.611 -6.551 -4.143 1.00 90.81 119 GLU A O 1
ATOM 945 N N . SER A 1 120 ? 12.290 -4.782 -3.736 1.00 90.75 120 SER A N 1
ATOM 946 C CA . SER A 1 120 ? 11.605 -4.793 -5.032 1.00 90.75 120 SER A CA 1
ATOM 947 C C . SER A 1 120 ? 12.593 -4.740 -6.205 1.00 90.75 120 SER A C 1
ATOM 949 O O . SER A 1 120 ? 12.469 -5.517 -7.153 1.00 90.75 120 SER A O 1
ATOM 951 N N . ARG A 1 121 ? 13.624 -3.885 -6.121 1.00 90.50 121 ARG A N 1
ATOM 952 C CA . ARG A 1 121 ? 14.686 -3.781 -7.141 1.00 90.50 121 ARG A CA 1
ATOM 953 C C . ARG A 1 121 ? 15.607 -5.000 -7.192 1.00 90.50 121 ARG A C 1
ATOM 955 O O . ARG A 1 121 ? 16.135 -5.308 -8.255 1.00 90.50 121 ARG A O 1
ATOM 962 N N . HIS A 1 122 ? 15.786 -5.696 -6.072 1.00 91.00 122 HIS A N 1
ATOM 963 C CA . HIS A 1 122 ? 16.686 -6.850 -5.975 1.00 91.00 122 HIS A CA 1
ATOM 964 C C . HIS A 1 122 ? 16.017 -8.183 -6.333 1.00 91.00 122 HIS A C 1
ATOM 966 O O . HIS A 1 122 ? 16.691 -9.211 -6.407 1.00 91.00 122 HIS A O 1
ATOM 972 N N . THR A 1 123 ? 14.716 -8.182 -6.630 1.00 92.75 123 THR A N 1
ATOM 973 C CA . THR A 1 123 ? 14.061 -9.334 -7.259 1.00 92.75 123 THR A CA 1
ATOM 974 C C . THR A 1 123 ? 14.688 -9.646 -8.625 1.00 92.75 123 THR A C 1
ATOM 976 O O . THR A 1 123 ? 15.297 -8.783 -9.259 1.00 92.75 123 THR A O 1
ATOM 979 N N . ASN A 1 124 ? 14.528 -10.878 -9.123 1.00 92.88 124 ASN A N 1
ATOM 980 C CA . ASN A 1 124 ? 14.998 -11.237 -10.470 1.00 92.88 124 ASN A CA 1
ATOM 981 C C . ASN A 1 124 ? 14.415 -10.294 -11.531 1.00 92.88 124 ASN A C 1
ATOM 983 O O . ASN A 1 124 ? 15.146 -9.780 -12.373 1.00 92.88 124 ASN A O 1
ATOM 987 N N . LEU A 1 125 ? 13.113 -10.010 -11.430 1.00 91.50 125 LEU A N 1
ATOM 988 C CA . LEU A 1 125 ? 12.422 -9.079 -12.314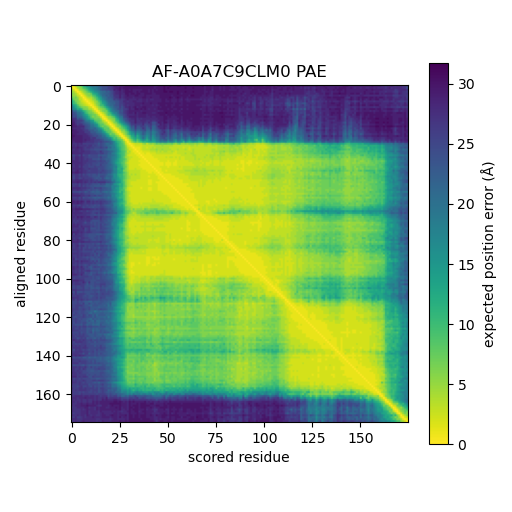 1.00 91.50 125 LEU A CA 1
ATOM 989 C C . LEU A 1 125 ? 12.975 -7.653 -12.200 1.00 91.50 125 LEU A C 1
ATOM 991 O O . LEU A 1 125 ? 13.237 -7.023 -13.220 1.00 91.50 125 LEU A O 1
ATOM 995 N N . GLY A 1 126 ? 13.209 -7.171 -10.977 1.00 93.62 126 GLY A N 1
ATOM 996 C CA . GLY A 1 126 ? 13.821 -5.867 -10.735 1.00 93.62 126 GLY A CA 1
ATOM 997 C C . GLY A 1 126 ? 15.184 -5.732 -11.417 1.00 93.62 126 GLY A C 1
ATOM 998 O O . GLY A 1 126 ? 15.402 -4.784 -12.165 1.00 93.62 126 GLY A O 1
ATOM 999 N N . ARG A 1 127 ? 16.061 -6.731 -11.262 1.00 93.00 127 ARG A N 1
ATOM 1000 C CA . ARG A 1 127 ? 17.392 -6.760 -11.899 1.00 93.00 127 ARG A CA 1
ATOM 1001 C C . ARG A 1 127 ? 17.332 -6.806 -13.429 1.00 93.00 127 ARG A C 1
ATOM 1003 O O . ARG A 1 127 ? 18.124 -6.140 -14.096 1.00 93.00 127 ARG A O 1
ATOM 1010 N N . ILE A 1 128 ? 16.381 -7.555 -13.988 1.00 92.12 128 ILE A N 1
ATOM 1011 C CA . ILE A 1 128 ? 16.124 -7.595 -15.436 1.00 92.12 128 ILE A CA 1
ATOM 1012 C C . ILE A 1 128 ? 15.703 -6.220 -15.944 1.00 92.12 128 ILE A C 1
ATOM 1014 O O . ILE A 1 128 ? 16.223 -5.748 -16.956 1.00 92.12 128 ILE A O 1
ATOM 1018 N N . MET A 1 129 ? 14.785 -5.563 -15.236 1.00 94.19 129 MET A N 1
ATOM 1019 C CA . MET A 1 129 ? 14.343 -4.222 -15.593 1.00 94.19 129 MET A CA 1
ATOM 1020 C C . MET A 1 129 ? 15.481 -3.207 -15.487 1.00 94.19 129 MET A C 1
ATOM 1022 O O . MET A 1 129 ? 15.618 -2.404 -16.401 1.00 94.19 129 MET A O 1
ATOM 1026 N N . GLU A 1 130 ? 16.360 -3.286 -14.486 1.00 93.62 130 GLU A N 1
ATOM 1027 C CA . GLU A 1 130 ? 17.523 -2.385 -14.444 1.00 93.62 130 GLU A CA 1
ATOM 1028 C C . GLU A 1 130 ? 18.495 -2.596 -15.592 1.00 93.62 130 GLU A C 1
ATOM 1030 O O . GLU A 1 130 ? 19.017 -1.635 -16.155 1.00 93.62 130 GLU A O 1
ATOM 1035 N N . THR A 1 131 ? 18.714 -3.847 -15.975 1.00 93.00 131 THR A N 1
ATOM 1036 C CA . THR A 1 131 ? 19.688 -4.177 -17.016 1.00 93.00 131 THR A CA 1
ATOM 1037 C C . THR A 1 131 ? 19.153 -3.854 -18.412 1.00 93.00 131 THR A C 1
ATOM 1039 O O . THR A 1 131 ? 19.890 -3.384 -19.280 1.00 93.00 131 THR A O 1
ATOM 1042 N N . HIS A 1 132 ? 17.863 -4.099 -18.656 1.00 91.06 132 HIS A N 1
ATOM 1043 C CA . HIS A 1 132 ? 17.283 -4.067 -20.002 1.00 91.06 132 HIS A CA 1
ATOM 1044 C C . HIS A 1 132 ? 16.214 -2.994 -20.197 1.00 91.06 132 HIS A C 1
ATOM 1046 O O . HIS A 1 132 ? 15.972 -2.583 -21.331 1.00 91.06 132 HIS A O 1
ATOM 1052 N N . GLY A 1 133 ? 15.600 -2.503 -19.126 1.00 91.25 133 GLY A N 1
ATOM 1053 C CA . GLY A 1 133 ? 14.555 -1.480 -19.148 1.00 91.25 133 GLY A CA 1
ATOM 1054 C C . GLY A 1 133 ? 14.932 -0.222 -19.933 1.00 91.25 133 GLY A C 1
ATOM 1055 O O . GLY A 1 133 ? 14.150 0.155 -20.807 1.00 91.25 133 GLY A O 1
ATOM 1056 N N . PRO A 1 134 ? 16.129 0.379 -19.746 1.00 93.75 134 PRO A N 1
ATOM 1057 C CA . PRO A 1 134 ? 16.544 1.543 -20.531 1.00 93.75 134 PRO A CA 1
ATOM 1058 C C . PRO A 1 134 ? 16.577 1.277 -22.041 1.00 93.75 134 PRO A C 1
ATOM 1060 O O . PRO A 1 134 ? 16.223 2.145 -22.836 1.00 93.75 134 PRO A O 1
ATOM 1063 N N . ARG A 1 135 ? 16.974 0.063 -22.450 1.00 91.50 135 ARG A N 1
ATOM 1064 C CA . ARG A 1 135 ? 17.044 -0.338 -23.862 1.00 91.50 135 ARG A CA 1
ATOM 1065 C C . ARG A 1 135 ? 15.667 -0.668 -24.436 1.00 91.50 135 ARG A C 1
ATOM 1067 O O . ARG A 1 135 ? 15.389 -0.292 -25.568 1.00 91.50 135 ARG A O 1
ATOM 1074 N N . LEU A 1 136 ? 14.837 -1.386 -23.680 1.00 90.19 136 LEU A N 1
ATOM 1075 C CA . LEU A 1 136 ? 13.518 -1.847 -24.124 1.00 90.19 136 LEU A CA 1
ATOM 1076 C C . LEU A 1 136 ? 12.497 -0.711 -24.166 1.00 90.19 136 LEU A C 1
ATOM 1078 O O . LEU A 1 136 ? 11.706 -0.618 -25.098 1.00 90.19 136 LEU A O 1
ATOM 1082 N N . LEU A 1 137 ? 12.512 0.150 -23.150 1.00 92.31 137 LEU A N 1
ATOM 1083 C CA . LEU A 1 137 ? 11.498 1.183 -22.956 1.00 92.31 137 LEU A CA 1
ATOM 1084 C C . LEU A 1 137 ? 11.984 2.570 -23.372 1.00 92.31 137 LEU A C 1
ATOM 1086 O O . LEU A 1 137 ? 11.160 3.456 -23.573 1.00 92.31 137 LEU A O 1
ATOM 1090 N N . GLY A 1 138 ? 13.296 2.766 -23.533 1.00 91.94 138 GLY A N 1
ATOM 1091 C CA . GLY A 1 138 ? 13.885 4.024 -23.977 1.00 91.94 138 GLY A CA 1
ATOM 1092 C C . GLY A 1 138 ? 13.771 5.145 -22.941 1.00 91.94 138 GLY A C 1
ATOM 1093 O O . GLY A 1 138 ? 13.788 4.915 -21.734 1.00 91.94 138 GLY A O 1
ATOM 1094 N N . LYS A 1 139 ? 13.638 6.388 -23.427 1.00 93.38 139 LYS A N 1
ATOM 1095 C CA . LYS A 1 139 ? 13.597 7.611 -22.597 1.00 93.38 139 LYS A CA 1
ATOM 1096 C C . LYS A 1 139 ? 12.551 7.600 -21.461 1.00 93.38 139 LYS A C 1
ATOM 1098 O O . LYS 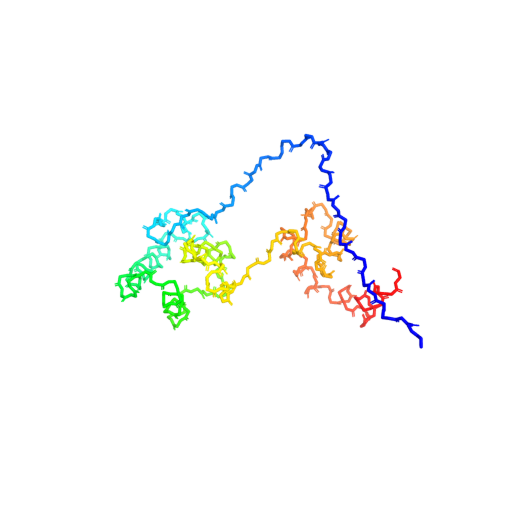A 1 139 ? 12.837 8.191 -20.425 1.00 93.38 139 LYS A O 1
ATOM 1103 N N . PRO A 1 140 ? 11.357 6.994 -21.616 1.00 93.06 140 PRO A N 1
ATOM 1104 C CA . PRO A 1 140 ? 10.388 6.871 -20.526 1.00 93.06 140 PRO A CA 1
ATOM 1105 C C . PRO A 1 140 ? 10.833 6.022 -19.326 1.00 93.06 140 PRO A C 1
ATOM 1107 O O . PRO A 1 140 ? 10.204 6.129 -18.272 1.00 93.06 140 PRO A O 1
ATOM 1110 N N . TYR A 1 141 ? 11.862 5.177 -19.463 1.00 95.12 141 TYR A N 1
ATOM 1111 C CA . TYR A 1 141 ? 12.361 4.359 -18.358 1.00 95.12 141 TYR A CA 1
ATOM 1112 C C . TYR A 1 141 ? 12.973 5.221 -17.249 1.00 95.12 141 TYR A C 1
ATOM 1114 O O . TYR A 1 141 ? 13.745 6.140 -17.522 1.00 95.12 141 TYR A O 1
ATOM 1122 N N . LYS A 1 142 ? 12.660 4.895 -15.993 1.00 94.19 142 LYS A N 1
ATOM 1123 C CA . LYS A 1 142 ? 13.216 5.563 -14.806 1.00 94.19 142 LYS A CA 1
ATOM 1124 C C . LYS A 1 142 ? 13.865 4.577 -13.843 1.00 94.19 142 LYS A C 1
ATOM 1126 O O . LYS A 1 142 ? 15.043 4.708 -13.545 1.00 94.19 142 LYS A O 1
ATOM 1131 N N . ASP A 1 143 ? 13.078 3.626 -13.352 1.00 93.62 143 ASP A N 1
ATOM 1132 C CA . ASP A 1 143 ? 13.485 2.591 -12.402 1.00 93.62 143 ASP A CA 1
ATOM 1133 C C . ASP A 1 143 ? 12.487 1.410 -12.453 1.00 93.62 143 ASP A C 1
ATOM 1135 O O . ASP A 1 143 ? 11.383 1.573 -12.995 1.00 93.62 143 ASP A O 1
ATOM 1139 N N . PRO A 1 144 ? 12.805 0.239 -11.869 1.00 91.75 144 PRO A N 1
ATOM 1140 C CA . PRO A 1 144 ? 12.021 -0.982 -11.997 1.00 91.75 144 PRO A CA 1
ATOM 1141 C C . PRO A 1 144 ? 10.639 -0.874 -11.377 1.00 91.75 144 PRO A C 1
ATOM 1143 O O . PRO A 1 144 ? 9.720 -1.563 -11.799 1.00 91.75 144 PRO A O 1
ATOM 1146 N N . ILE A 1 145 ? 10.487 -0.021 -10.364 1.00 91.62 145 ILE A N 1
ATOM 1147 C CA . ILE A 1 145 ? 9.251 0.117 -9.601 1.00 91.62 145 ILE A CA 1
ATOM 1148 C C . ILE A 1 145 ? 8.325 1.070 -10.349 1.00 91.62 145 ILE A C 1
ATOM 1150 O O . ILE A 1 145 ? 7.199 0.713 -10.687 1.00 91.62 145 ILE A O 1
ATOM 1154 N N . SER A 1 146 ? 8.801 2.278 -10.660 1.00 91.56 146 SER A N 1
ATOM 1155 C CA . SER A 1 146 ? 7.983 3.298 -11.323 1.00 91.56 146 SER A CA 1
ATOM 1156 C C . SER A 1 146 ? 7.699 2.977 -12.790 1.00 91.56 146 SER A C 1
ATOM 1158 O O . SER A 1 146 ? 6.674 3.399 -13.324 1.00 91.56 146 SER A O 1
ATOM 1160 N N . SER A 1 147 ? 8.578 2.212 -13.443 1.00 94.31 147 SER A N 1
ATOM 1161 C CA . SER A 1 147 ? 8.436 1.822 -14.852 1.00 94.31 147 SER A CA 1
ATOM 1162 C C . SER A 1 147 ? 7.804 0.440 -15.031 1.00 94.31 147 SER A C 1
ATOM 1164 O O . SER A 1 147 ? 7.634 0.008 -16.172 1.00 94.31 147 SER A O 1
ATOM 1166 N N . PHE A 1 148 ? 7.413 -0.245 -13.945 1.00 91.56 148 PHE A N 1
ATOM 1167 C CA . PHE A 1 148 ? 6.831 -1.590 -14.003 1.00 91.56 148 PHE A CA 1
ATOM 1168 C C . PHE A 1 148 ? 5.616 -1.666 -14.927 1.00 91.56 148 PHE A C 1
ATOM 1170 O O . PHE A 1 148 ? 5.584 -2.488 -15.838 1.00 91.56 148 PHE A O 1
ATOM 1177 N N . SER A 1 149 ? 4.645 -0.764 -14.769 1.00 90.44 149 SER A N 1
ATOM 1178 C CA . SER A 1 149 ? 3.430 -0.772 -15.594 1.00 90.44 149 SER A CA 1
ATOM 1179 C C . SER A 1 149 ? 3.728 -0.556 -17.081 1.00 90.44 149 SER A C 1
ATOM 1181 O O . SER A 1 149 ? 3.021 -1.080 -17.940 1.00 90.44 149 SER A O 1
ATOM 1183 N N . LEU A 1 150 ? 4.779 0.205 -17.405 1.00 92.75 150 LEU A N 1
ATOM 1184 C CA . LEU A 1 150 ? 5.225 0.388 -18.784 1.00 92.75 150 LEU A CA 1
ATOM 1185 C C . LEU A 1 150 ? 5.892 -0.887 -19.319 1.00 92.75 150 LEU A C 1
ATOM 1187 O O . LEU A 1 150 ? 5.575 -1.321 -20.424 1.00 92.75 150 LEU A O 1
ATOM 1191 N N . PHE A 1 151 ? 6.756 -1.514 -18.522 1.00 92.25 151 PHE A N 1
ATOM 1192 C CA . PHE A 1 151 ? 7.401 -2.783 -18.858 1.00 92.25 151 PHE A CA 1
ATOM 1193 C C . PHE A 1 151 ? 6.397 -3.921 -19.050 1.00 92.25 151 PHE A C 1
ATOM 1195 O O . PHE A 1 151 ? 6.507 -4.682 -20.008 1.00 92.25 151 PHE A O 1
ATOM 1202 N N . GLN A 1 152 ? 5.388 -4.010 -18.184 1.00 91.25 152 GLN A N 1
ATOM 1203 C CA . GLN A 1 152 ? 4.307 -4.985 -18.288 1.00 91.25 152 GLN A CA 1
ATOM 1204 C C . GLN A 1 152 ? 3.541 -4.805 -19.603 1.00 91.25 152 GLN A C 1
ATOM 1206 O O . GLN A 1 152 ? 3.341 -5.773 -20.334 1.00 91.25 152 GLN A O 1
ATOM 1211 N N . LYS A 1 153 ? 3.156 -3.564 -19.938 1.00 91.75 153 LYS A N 1
ATOM 1212 C CA . LYS A 1 153 ? 2.490 -3.254 -21.212 1.00 91.75 153 LYS A CA 1
ATOM 1213 C C . LYS A 1 153 ? 3.370 -3.613 -22.402 1.00 91.75 153 LYS A C 1
ATOM 1215 O O . LYS A 1 153 ? 2.877 -4.244 -23.328 1.00 91.75 153 LYS A O 1
ATOM 1220 N N . PHE A 1 154 ? 4.649 -3.248 -22.376 1.00 91.31 154 PHE A N 1
ATOM 1221 C CA . PHE A 1 154 ? 5.592 -3.610 -23.432 1.00 91.31 154 PHE A CA 1
ATOM 1222 C C . PHE A 1 154 ? 5.683 -5.131 -23.600 1.00 91.31 154 PHE A C 1
ATOM 1224 O O . PHE A 1 154 ? 5.512 -5.628 -24.707 1.00 91.31 154 PHE A O 1
ATOM 1231 N N . SER A 1 155 ? 5.869 -5.868 -22.505 1.00 87.81 155 SER A N 1
ATOM 1232 C CA . SER A 1 155 ? 5.997 -7.331 -22.522 1.00 87.81 155 SER A CA 1
ATOM 1233 C C . SER A 1 155 ? 4.741 -8.013 -23.065 1.00 87.81 155 SER A C 1
ATOM 1235 O O . SER A 1 155 ? 4.845 -8.952 -23.845 1.00 87.81 155 SER A O 1
ATOM 1237 N N . ALA A 1 156 ? 3.554 -7.504 -22.719 1.00 88.44 156 ALA A N 1
ATOM 1238 C CA . ALA A 1 156 ? 2.285 -8.022 -23.226 1.00 88.44 156 ALA A CA 1
ATOM 1239 C C . ALA A 1 156 ? 2.092 -7.794 -24.738 1.00 88.44 156 ALA A C 1
ATOM 1241 O O . ALA A 1 156 ? 1.473 -8.623 -25.396 1.00 88.44 156 ALA A O 1
ATOM 1242 N N . HIS A 1 157 ? 2.616 -6.692 -25.288 1.00 89.25 157 HIS A N 1
ATOM 1243 C CA . HIS A 1 157 ? 2.513 -6.376 -26.721 1.00 89.25 157 HIS A CA 1
ATOM 1244 C C . HIS A 1 157 ? 3.662 -6.943 -27.566 1.00 89.25 157 HIS A C 1
ATOM 1246 O O . HIS A 1 157 ? 3.532 -6.980 -28.783 1.00 89.25 157 HIS A O 1
ATOM 1252 N N . ASN A 1 158 ? 4.764 -7.364 -26.940 1.00 85.00 158 ASN A N 1
ATOM 1253 C CA . ASN A 1 158 ? 5.947 -7.916 -27.607 1.00 85.00 158 ASN A CA 1
ATOM 1254 C C . ASN A 1 158 ? 6.295 -9.282 -26.979 1.00 85.00 158 ASN A C 1
ATOM 1256 O O . ASN A 1 158 ? 7.352 -9.432 -26.342 1.00 85.00 158 ASN A O 1
ATOM 1260 N N . PRO A 1 159 ? 5.388 -10.278 -27.058 1.00 80.56 159 PRO A N 1
ATOM 1261 C CA . PRO A 1 159 ? 5.594 -11.586 -26.444 1.00 80.56 159 PRO A CA 1
ATOM 1262 C C . PRO A 1 159 ? 6.868 -12.268 -26.958 1.00 80.56 159 PRO A C 1
ATOM 1264 O O . PRO A 1 159 ? 7.556 -12.914 -26.184 1.00 80.56 159 PRO A O 1
ATOM 1267 N N . GLU A 1 160 ? 7.262 -12.051 -28.208 1.00 78.81 160 GLU A N 1
ATOM 1268 C CA . GLU A 1 160 ? 8.507 -12.535 -28.811 1.00 78.81 160 GLU A CA 1
ATOM 1269 C C . GLU A 1 160 ? 9.773 -11.887 -28.245 1.00 78.81 160 GLU A C 1
ATOM 1271 O O . GLU A 1 160 ? 10.846 -12.452 -28.387 1.00 78.81 160 GLU A O 1
ATOM 1276 N N . VAL A 1 161 ? 9.683 -10.726 -27.594 1.00 74.69 161 VAL A N 1
ATOM 1277 C CA . VAL A 1 161 ? 10.822 -10.102 -26.896 1.00 74.69 161 VAL A CA 1
ATOM 1278 C C . VAL A 1 161 ? 10.873 -10.551 -25.435 1.00 74.69 161 VAL A C 1
ATOM 1280 O O . VAL A 1 161 ? 11.954 -10.729 -24.877 1.00 74.69 161 VAL A O 1
ATOM 1283 N N . SER A 1 162 ? 9.709 -10.787 -24.824 1.00 61.88 162 SER A N 1
ATOM 1284 C CA . SER A 1 162 ? 9.598 -11.266 -23.437 1.00 61.88 162 SER A CA 1
ATOM 1285 C C . SER A 1 162 ? 9.753 -12.789 -23.278 1.00 61.88 162 SER A C 1
ATOM 1287 O O . SER A 1 162 ? 10.200 -13.258 -22.233 1.00 61.88 162 SER A O 1
ATOM 1289 N N . ALA A 1 163 ? 9.431 -13.556 -24.319 1.00 57.19 163 ALA A N 1
ATOM 1290 C CA . ALA A 1 163 ? 9.427 -15.013 -24.355 1.00 57.19 163 ALA A CA 1
ATOM 1291 C C . ALA A 1 163 ? 10.045 -15.627 -25.638 1.00 57.19 163 ALA A C 1
ATOM 1293 O O . ALA A 1 163 ? 9.564 -16.679 -26.065 1.00 57.19 163 ALA A O 1
ATOM 1294 N N . PRO A 1 164 ? 11.104 -15.066 -26.271 1.00 44.28 164 PRO A N 1
ATOM 1295 C CA . PRO A 1 164 ? 11.634 -15.643 -27.510 1.00 44.28 164 PRO A CA 1
ATOM 1296 C C . PRO A 1 164 ? 12.158 -17.064 -27.324 1.00 44.28 164 PRO A C 1
ATOM 1298 O O . PRO A 1 164 ? 12.220 -17.802 -28.292 1.00 44.28 164 PRO A O 1
ATOM 1301 N N . ASN A 1 165 ? 12.516 -17.452 -26.097 1.00 37.62 165 ASN A N 1
ATOM 1302 C CA . ASN A 1 165 ? 12.796 -18.818 -25.674 1.00 37.62 165 ASN A CA 1
ATOM 1303 C C . ASN A 1 165 ? 12.547 -18.874 -24.161 1.00 37.62 165 ASN A C 1
ATOM 1305 O O . ASN A 1 165 ? 12.832 -17.898 -23.466 1.00 37.62 165 ASN A O 1
ATOM 1309 N N . THR A 1 166 ? 12.154 -20.016 -23.603 1.00 43.56 166 THR A N 1
ATOM 1310 C CA . THR A 1 166 ? 12.088 -20.323 -22.151 1.00 43.56 166 THR A CA 1
ATOM 1311 C C . THR A 1 166 ? 13.462 -20.227 -21.434 1.00 43.56 166 THR A C 1
ATOM 1313 O O . THR A 1 166 ? 13.692 -20.807 -20.381 1.00 43.56 166 THR A O 1
ATOM 1316 N N . CYS A 1 167 ? 14.410 -19.496 -22.021 1.00 43.00 167 CYS A N 1
ATOM 1317 C CA . CYS A 1 167 ? 15.848 -19.542 -21.830 1.00 43.00 167 CYS A CA 1
ATOM 1318 C C . CYS A 1 167 ? 16.480 -18.139 -21.991 1.00 43.00 167 CYS A C 1
ATOM 1320 O O . CYS A 1 167 ? 17.560 -18.004 -22.556 1.00 43.00 167 CYS A O 1
ATOM 1322 N N . PHE A 1 168 ? 15.795 -17.079 -21.549 1.00 42.94 168 PHE A N 1
ATOM 1323 C CA . PHE A 1 168 ? 16.426 -15.765 -21.322 1.00 42.94 168 PHE A CA 1
ATOM 1324 C C . PHE A 1 168 ? 16.334 -15.316 -19.859 1.00 42.94 168 PHE A C 1
ATOM 1326 O O . PHE A 1 168 ? 17.257 -14.688 -19.354 1.00 42.94 168 PHE A O 1
ATOM 1333 N N . ILE A 1 169 ? 15.274 -15.705 -19.142 1.00 44.06 169 ILE A N 1
ATOM 1334 C CA . ILE A 1 169 ? 15.117 -15.414 -17.706 1.00 44.06 169 ILE A CA 1
ATOM 1335 C C . ILE A 1 169 ? 15.763 -16.510 -16.827 1.00 44.06 169 ILE A C 1
ATOM 1337 O O . ILE A 1 169 ? 16.185 -16.226 -15.712 1.00 44.06 169 ILE A O 1
ATOM 1341 N N . ILE A 1 170 ? 15.874 -17.756 -17.318 1.00 39.88 170 ILE A N 1
ATOM 1342 C CA . ILE A 1 170 ? 16.370 -18.911 -16.533 1.00 39.88 170 ILE A CA 1
ATOM 1343 C C . ILE A 1 170 ? 17.872 -19.184 -16.761 1.00 39.88 170 ILE A C 1
ATOM 1345 O O . ILE A 1 170 ? 18.569 -19.618 -15.849 1.00 39.88 170 ILE A O 1
ATOM 1349 N N . THR A 1 171 ? 18.420 -18.881 -17.938 1.00 35.53 171 THR A N 1
ATOM 1350 C CA . THR A 1 171 ? 19.843 -19.126 -18.269 1.00 35.53 171 THR A CA 1
ATOM 1351 C C . THR A 1 171 ? 20.812 -18.089 -17.721 1.00 35.53 171 THR A C 1
ATOM 1353 O O . THR A 1 171 ? 21.999 -18.378 -17.633 1.00 35.53 171 THR A O 1
ATOM 1356 N N . TRP A 1 172 ? 20.337 -16.918 -17.295 1.00 41.56 172 TRP A N 1
ATOM 1357 C CA . TRP A 1 172 ? 21.183 -15.867 -16.710 1.00 41.56 172 TRP A CA 1
ATOM 1358 C C . TRP A 1 172 ? 21.215 -15.902 -15.170 1.00 41.56 172 TRP A C 1
ATOM 1360 O O . TRP A 1 172 ? 21.491 -14.906 -14.515 1.00 41.56 172 TRP A O 1
ATOM 1370 N N . ALA A 1 173 ? 20.888 -17.048 -14.565 1.00 37.16 173 ALA A N 1
ATOM 1371 C CA . ALA A 1 173 ? 21.116 -17.309 -13.140 1.00 37.16 173 ALA A CA 1
ATOM 1372 C C . ALA A 1 173 ? 22.400 -18.128 -12.882 1.00 37.16 173 ALA A C 1
ATOM 1374 O O . ALA A 1 173 ? 22.705 -18.417 -11.730 1.00 37.16 173 ALA A O 1
ATOM 1375 N N . ASN A 1 174 ? 23.150 -18.488 -13.933 1.00 33.03 174 ASN A N 1
ATOM 1376 C CA . ASN A 1 174 ? 24.421 -19.220 -13.859 1.00 33.03 174 ASN A CA 1
ATOM 1377 C C . ASN A 1 174 ? 25.486 -18.580 -14.769 1.00 33.03 174 ASN A C 1
ATOM 1379 O O . ASN A 1 174 ? 25.956 -19.206 -15.720 1.00 33.03 174 ASN A O 1
ATOM 1383 N N . GLY A 1 175 ? 25.838 -17.325 -14.490 1.00 36.09 175 GLY A N 1
ATOM 1384 C CA . GLY A 1 175 ? 26.943 -16.610 -15.131 1.00 36.09 175 GLY A CA 1
ATOM 1385 C C . GLY A 1 175 ? 27.481 -15.530 -14.217 1.00 36.09 175 GLY A C 1
ATOM 1386 O O . GLY A 1 175 ? 26.686 -14.621 -13.899 1.00 36.09 175 GLY A O 1
#

Radius of gyration: 21.49 Å; Cα contacts (8 Å, |Δi|>4): 118; chains: 1; bounding box: 56×51×50 Å

Foldseek 3Di:
DDDDDDDDDDDDDDDDDDDDPDPPPPPLAQAALVRDDLVQLVVLPDDNVLSVVLNVQLVVLCVVVVLQLVSSVVSCVVVPNDDPPGRPSNVSNNNSNSCSVPDCPVPNDPPDDDDDPVVQCVPLQNVCCVVCVCVQVPPPDDGCPVCVVVVVVSCVVCVCVVPVDPCPSPVVVPD

Solvent-a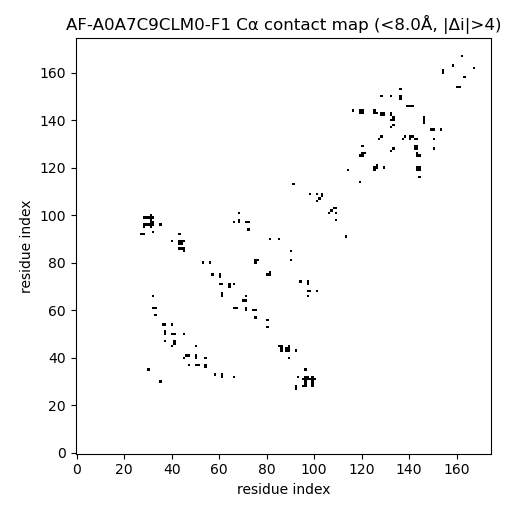ccessible surface area (backbone atoms only — not comparable to full-atom values): 10970 Å² total; per-residue (Å²): 132,89,79,84,87,75,80,80,80,82,83,81,84,77,87,75,91,75,95,70,93,65,82,76,76,74,76,82,67,82,49,39,60,89,66,63,51,58,64,58,40,36,74,29,67,40,52,75,69,56,18,52,55,50,49,52,55,50,52,55,41,32,67,74,44,73,63,40,41,71,56,34,52,48,50,42,58,75,67,53,73,75,53,93,90,55,52,68,56,39,59,50,42,56,51,43,13,46,47,56,84,63,56,44,86,86,68,42,74,68,99,69,84,79,76,48,76,68,57,49,41,70,34,74,66,18,46,49,32,65,75,40,30,55,77,76,58,34,88,81,46,82,47,46,75,85,28,35,71,58,50,52,52,50,37,72,77,34,48,65,79,70,52,71,48,97,62,66,84,63,59,69,77,74,122